Protein AF-A0A6F9ZZW7-F1 (afdb_monomer)

Sequence (109 aa):
MNMKKKSGAGALAAGVAAGAILGLASGLFLQSRKGKELTKDARKKALALQKQVMKRIDKAGEMSKEVYEDIVDDVMKYYTKSKDLAAKEVPEVRAFLMSKWKEIEKAMK

Mean predicted aligned error: 8.72 Å

Secondary structure (DSSP, 8-state):
-------SHHHHHHHHHHHHHHHHHHHHHHHSHHHHHS-HHHHHHHHHHHHHHHHHHHHHSS--HHHHHHHHHHHHHHHHHTTSS-TTTHHHHHHHHHHHHHHHHHHT-

Radius of gyration: 14.67 Å; Cα contacts (8 Å, |Δi|>4): 74; chains: 1; bounding box: 39×27×36 Å

pLDDT: mean 72.35, std 11.61, range [33.62, 87.75]

Solvent-accessible surface area (backbone atoms only — not comparable to full-atom values): 6162 Å² total; per-residue (Å²): 136,86,83,75,85,79,72,69,60,66,17,52,50,39,27,50,36,41,41,51,53,52,49,51,52,49,52,52,44,46,71,31,74,72,32,60,71,44,50,75,64,56,51,52,49,50,53,50,50,52,52,52,46,43,56,49,47,52,69,54,42,64,87,44,74,65,55,51,50,51,46,49,51,52,52,52,51,52,33,44,74,68,65,73,37,60,76,86,51,49,64,59,53,50,52,54,58,58,63,46,47,64,59,34,57,58,65,66,106

Structure (mmCIF, N/CA/C/O backbone):
data_AF-A0A6F9ZZW7-F1
#
_entry.id   AF-A0A6F9ZZW7-F1
#
loop_
_atom_site.group_PDB
_atom_site.id
_atom_site.type_symbol
_atom_site.label_atom_id
_atom_site.label_alt_id
_atom_site.label_comp_id
_atom_site.label_asym_id
_atom_site.label_entity_id
_atom_site.label_seq_id
_atom_site.pdbx_PDB_ins_code
_atom_site.Cartn_x
_atom_site.Cartn_y
_atom_site.Cartn_z
_atom_site.occupancy
_atom_site.B_iso_or_equiv
_atom_site.auth_seq_id
_atom_site.auth_comp_id
_atom_site.auth_asym_id
_atom_site.auth_atom_id
_atom_site.pdbx_PDB_model_num
ATOM 1 N N . MET A 1 1 ? -22.323 -16.108 18.729 1.00 33.62 1 MET A N 1
ATOM 2 C CA . MET A 1 1 ? -21.349 -15.319 17.938 1.00 33.62 1 MET A CA 1
ATOM 3 C C . MET A 1 1 ? -22.118 -14.305 17.104 1.00 33.62 1 MET A C 1
ATOM 5 O O . MET A 1 1 ? -22.723 -14.678 16.109 1.00 33.62 1 MET A O 1
ATOM 9 N N . ASN A 1 2 ? -22.171 -13.044 17.539 1.00 34.56 2 ASN A N 1
ATOM 10 C CA . ASN A 1 2 ? -22.884 -11.988 16.815 1.00 34.56 2 ASN A CA 1
ATOM 11 C C . ASN A 1 2 ? -21.947 -11.323 15.802 1.00 34.56 2 ASN A C 1
ATOM 13 O O . ASN A 1 2 ? -21.317 -10.315 16.108 1.00 34.56 2 ASN A O 1
ATOM 17 N N . MET A 1 3 ? -21.892 -11.852 14.580 1.00 42.69 3 MET A N 1
ATOM 18 C CA . MET A 1 3 ? -21.404 -11.089 13.429 1.00 42.69 3 MET A CA 1
ATOM 19 C C . MET A 1 3 ? -22.470 -10.051 13.054 1.00 42.69 3 MET A C 1
ATOM 21 O O . MET A 1 3 ? -23.347 -10.294 12.224 1.00 42.69 3 MET A O 1
ATOM 25 N N . LYS A 1 4 ? -22.438 -8.885 13.711 1.00 40.56 4 LYS A N 1
ATOM 26 C CA . LYS A 1 4 ? -23.195 -7.711 13.265 1.00 40.56 4 LYS A CA 1
ATOM 27 C C . LYS A 1 4 ? -22.579 -7.239 11.943 1.00 40.56 4 LYS A C 1
ATOM 29 O O . LYS A 1 4 ? -21.589 -6.519 11.948 1.00 40.56 4 LYS A O 1
ATOM 34 N N . LYS A 1 5 ? -23.192 -7.624 10.819 1.00 48.59 5 LYS A N 1
ATOM 35 C CA . LYS A 1 5 ? -23.069 -6.922 9.531 1.00 48.59 5 LYS A CA 1
ATOM 36 C C . LYS A 1 5 ? -23.315 -5.427 9.776 1.00 48.59 5 LYS A C 1
ATOM 38 O O . LYS A 1 5 ? -24.459 -5.032 9.992 1.00 48.59 5 LYS A O 1
ATOM 43 N N . LYS A 1 6 ? -22.266 -4.600 9.764 1.00 39.84 6 LYS A N 1
ATOM 44 C CA . LYS A 1 6 ? -22.390 -3.150 9.568 1.00 39.84 6 LYS A CA 1
ATOM 45 C C . LYS A 1 6 ? -22.014 -2.843 8.124 1.00 39.84 6 LYS A C 1
ATOM 47 O O . LYS A 1 6 ? -20.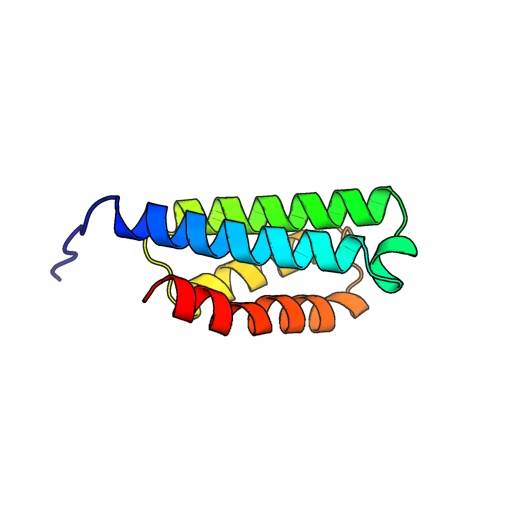876 -2.955 7.695 1.00 39.84 6 LYS A O 1
ATOM 52 N N . SER A 1 7 ? -23.064 -2.561 7.375 1.00 38.72 7 SER A N 1
ATOM 53 C CA . SER A 1 7 ? -23.158 -2.441 5.931 1.00 38.72 7 SER A CA 1
ATOM 54 C C . SER A 1 7 ? -22.302 -1.315 5.335 1.00 38.72 7 SER A C 1
ATOM 56 O O . SER A 1 7 ? -22.393 -0.177 5.784 1.00 38.72 7 SER A O 1
ATOM 58 N N . GLY A 1 8 ? -21.560 -1.627 4.265 1.00 44.34 8 GLY A N 1
ATOM 59 C CA . GLY A 1 8 ? -21.314 -0.799 3.066 1.00 44.34 8 GLY A CA 1
ATOM 60 C C . GLY A 1 8 ? -20.560 0.535 3.184 1.00 44.34 8 GLY A C 1
ATOM 61 O O . GLY A 1 8 ? -19.628 0.764 2.422 1.00 44.34 8 GLY A O 1
ATOM 62 N N . ALA A 1 9 ? -20.938 1.425 4.099 1.00 47.00 9 ALA A N 1
ATOM 63 C CA . ALA A 1 9 ? -20.444 2.804 4.131 1.00 47.00 9 ALA A CA 1
ATOM 64 C C . ALA A 1 9 ? -19.023 2.930 4.713 1.00 47.00 9 ALA A C 1
ATOM 66 O O . ALA A 1 9 ? -18.211 3.678 4.177 1.00 47.00 9 ALA A O 1
ATOM 67 N N . GLY A 1 10 ? -18.696 2.161 5.760 1.00 49.62 10 GLY A N 1
ATOM 68 C CA . GLY A 1 10 ? -17.351 2.157 6.358 1.00 49.62 10 GLY A CA 1
ATOM 69 C C . GLY A 1 10 ? -16.290 1.537 5.441 1.00 49.62 10 GLY A C 1
ATOM 70 O O . GLY A 1 10 ? -15.176 2.045 5.349 1.00 49.62 10 GLY A O 1
ATOM 71 N N . ALA A 1 11 ? -16.676 0.504 4.689 1.00 52.81 11 ALA A N 1
ATOM 72 C CA . ALA A 1 11 ? -15.840 -0.157 3.689 1.00 52.81 11 ALA A CA 1
ATOM 73 C C . ALA A 1 11 ? -15.458 0.750 2.528 1.00 52.81 11 ALA A C 1
ATOM 75 O O . ALA A 1 11 ? -14.290 0.844 2.157 1.00 52.81 11 ALA A O 1
ATOM 76 N N . LEU A 1 12 ? -16.457 1.440 1.977 1.00 55.19 12 LEU A N 1
ATOM 77 C CA . LEU A 1 12 ? -16.263 2.372 0.875 1.00 55.19 12 LEU A CA 1
ATOM 78 C C . LEU A 1 12 ? -15.446 3.591 1.320 1.00 55.19 12 LEU A C 1
ATOM 80 O O . LEU A 1 12 ? -14.565 4.023 0.584 1.00 55.19 12 LEU A O 1
ATOM 84 N N . ALA A 1 13 ? -15.668 4.108 2.533 1.00 62.66 13 ALA A N 1
ATOM 85 C CA . ALA A 1 13 ? -14.877 5.215 3.073 1.00 62.66 13 ALA A CA 1
ATOM 86 C C . ALA A 1 13 ? -13.401 4.829 3.277 1.00 62.66 13 ALA A C 1
ATOM 88 O O . ALA A 1 13 ? -12.505 5.576 2.880 1.00 62.66 13 ALA A O 1
ATOM 89 N N . ALA A 1 14 ? -13.137 3.640 3.826 1.00 64.50 14 ALA A N 1
ATOM 90 C CA . ALA A 1 14 ? -11.779 3.151 4.030 1.00 64.50 14 ALA A CA 1
ATOM 91 C C . ALA A 1 14 ? -11.054 2.819 2.712 1.00 64.50 14 ALA A C 1
ATOM 93 O O . ALA A 1 14 ? -9.875 3.142 2.564 1.00 64.50 14 ALA A O 1
ATOM 94 N N . GLY A 1 15 ? -11.759 2.235 1.736 1.00 67.81 15 GLY A N 1
ATOM 95 C CA . GLY A 1 15 ? -11.239 1.988 0.388 1.00 67.81 15 GLY A CA 1
ATOM 96 C C . GLY A 1 15 ? -10.860 3.271 -0.349 1.00 67.81 15 GLY A C 1
ATOM 97 O O . GLY A 1 15 ? -9.756 3.380 -0.886 1.00 67.81 15 GLY A O 1
ATOM 98 N N . VAL A 1 16 ? -11.721 4.291 -0.281 1.00 69.94 16 VAL A N 1
ATOM 99 C CA . VAL A 1 16 ? -11.465 5.613 -0.873 1.00 69.94 16 VAL A CA 1
ATOM 100 C C . VAL A 1 16 ? -10.295 6.322 -0.185 1.00 69.94 16 VAL A C 1
ATOM 102 O O . VAL A 1 1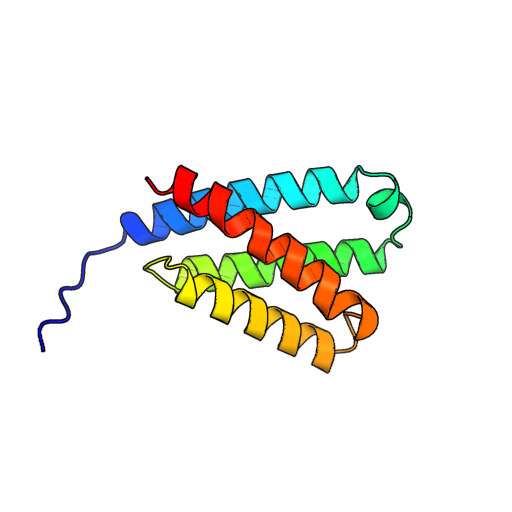6 ? -9.411 6.830 -0.876 1.00 69.94 16 VAL A O 1
ATOM 105 N N . ALA A 1 17 ? -10.234 6.324 1.151 1.00 70.81 17 ALA A N 1
ATOM 106 C CA . ALA A 1 17 ? -9.139 6.944 1.899 1.00 70.81 17 ALA A CA 1
ATOM 107 C C . ALA A 1 17 ? -7.792 6.267 1.599 1.00 70.81 17 ALA A C 1
ATOM 109 O O . ALA A 1 17 ? -6.821 6.933 1.229 1.00 70.81 17 ALA A O 1
ATOM 110 N N . ALA A 1 18 ? -7.738 4.93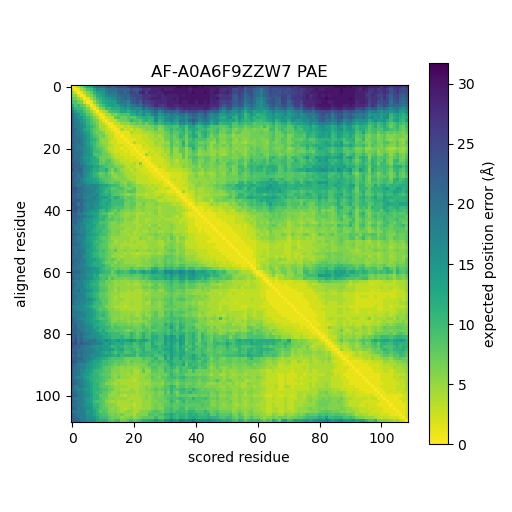5 1.674 1.00 70.19 18 ALA A N 1
ATOM 111 C CA . ALA A 1 18 ? -6.531 4.185 1.355 1.00 70.19 18 ALA A CA 1
ATOM 112 C C . ALA A 1 18 ? -6.121 4.350 -0.115 1.00 70.19 18 ALA A C 1
ATOM 114 O O . ALA A 1 18 ? -4.941 4.551 -0.408 1.00 70.19 18 ALA A O 1
ATOM 115 N N . GLY A 1 19 ? -7.084 4.335 -1.040 1.00 73.50 19 GLY A N 1
ATOM 116 C CA . GLY A 1 19 ? -6.849 4.565 -2.462 1.00 73.50 19 GLY A CA 1
ATOM 117 C C . GLY A 1 19 ? -6.28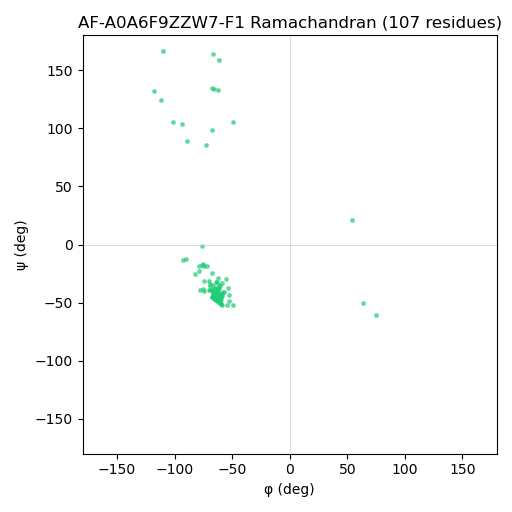3 5.955 -2.755 1.00 73.50 19 GLY A C 1
ATOM 118 O O . GLY A 1 19 ? -5.323 6.073 -3.519 1.00 73.50 19 GLY A O 1
ATOM 119 N N . ALA A 1 20 ? -6.806 6.998 -2.105 1.00 75.06 20 ALA A N 1
ATOM 120 C CA . ALA A 1 20 ? -6.316 8.367 -2.248 1.00 75.06 20 ALA A CA 1
ATOM 121 C C . ALA A 1 20 ? -4.881 8.520 -1.723 1.00 75.06 20 ALA A C 1
ATOM 123 O O . ALA A 1 20 ? -4.022 9.057 -2.424 1.00 75.06 20 ALA A O 1
ATOM 124 N N . ILE A 1 21 ? -4.584 7.994 -0.531 1.00 78.69 21 ILE A N 1
ATOM 125 C CA . ILE A 1 21 ? -3.245 8.099 0.067 1.00 78.69 21 ILE A CA 1
ATOM 126 C C . ILE A 1 21 ? -2.217 7.286 -0.718 1.00 78.69 21 ILE A C 1
ATOM 128 O O . ILE A 1 21 ? -1.142 7.797 -1.042 1.00 78.69 21 ILE A O 1
ATOM 132 N N . LEU A 1 22 ? -2.546 6.048 -1.093 1.00 74.19 22 LEU A N 1
ATOM 133 C CA . LEU A 1 22 ? -1.661 5.219 -1.912 1.00 74.19 22 LEU A CA 1
ATOM 134 C C . LEU A 1 22 ? -1.491 5.795 -3.326 1.00 74.19 22 LEU A C 1
ATOM 136 O O . LEU A 1 22 ? -0.395 5.725 -3.885 1.00 74.19 22 LEU A O 1
ATOM 140 N N . GLY A 1 23 ? -2.532 6.407 -3.896 1.00 75.81 23 GLY A N 1
ATOM 141 C CA . GLY A 1 23 ? -2.485 7.123 -5.175 1.00 75.81 23 GLY A CA 1
ATOM 142 C C . GLY A 1 23 ? -1.577 8.346 -5.156 1.00 75.81 23 GLY A C 1
ATOM 143 O O . GLY A 1 23 ? -0.731 8.502 -6.035 1.00 75.81 23 GLY A O 1
ATOM 144 N N . LEU A 1 24 ? -1.682 9.176 -4.120 1.00 72.75 24 LEU A N 1
ATOM 145 C CA . LEU A 1 24 ? -0.805 10.333 -3.942 1.00 72.75 24 LEU A CA 1
ATOM 146 C C . LEU A 1 24 ? 0.644 9.897 -3.701 1.00 72.75 24 LEU A C 1
ATOM 148 O O . LEU A 1 24 ? 1.559 10.397 -4.353 1.00 72.75 24 LEU A O 1
ATOM 152 N N . ALA A 1 25 ? 0.865 8.922 -2.818 1.00 73.31 25 ALA A N 1
ATOM 153 C CA . ALA A 1 25 ? 2.198 8.426 -2.491 1.00 73.31 25 ALA A CA 1
ATOM 154 C C . ALA A 1 25 ? 2.914 7.808 -3.704 1.00 73.31 25 ALA A C 1
ATOM 156 O O . ALA A 1 25 ? 4.101 8.058 -3.914 1.00 73.31 25 ALA A O 1
ATOM 157 N N . SER A 1 26 ? 2.196 7.036 -4.523 1.00 69.44 26 SER A N 1
ATOM 158 C CA . SER A 1 26 ? 2.733 6.444 -5.754 1.00 69.44 26 SER A CA 1
ATOM 159 C C . SER A 1 26 ? 2.992 7.489 -6.841 1.00 69.44 26 SER A C 1
ATOM 161 O O . SER A 1 26 ? 4.039 7.433 -7.484 1.00 69.44 26 SER A O 1
ATOM 163 N N . GLY A 1 27 ? 2.116 8.487 -7.006 1.00 69.50 27 GLY A N 1
ATOM 164 C CA . GLY A 1 27 ? 2.348 9.618 -7.910 1.00 69.50 27 GLY A CA 1
ATOM 165 C C . GLY A 1 27 ? 3.603 10.416 -7.539 1.00 69.50 27 GLY A C 1
ATOM 166 O O . GLY A 1 27 ? 4.473 10.644 -8.382 1.00 69.50 27 GLY A O 1
ATOM 167 N N . LEU A 1 28 ? 3.751 10.752 -6.253 1.00 68.56 28 LEU A N 1
ATOM 168 C CA . LEU A 1 28 ? 4.932 11.440 -5.724 1.00 68.56 28 LEU A CA 1
ATOM 169 C C . LEU A 1 28 ? 6.204 10.597 -5.876 1.00 68.56 28 LEU A C 1
ATOM 171 O O . LEU A 1 28 ? 7.247 11.117 -6.278 1.00 68.56 28 LEU A O 1
ATOM 175 N N . PHE A 1 29 ? 6.125 9.289 -5.616 1.00 72.50 29 PHE A N 1
ATOM 176 C CA . PHE A 1 29 ? 7.247 8.376 -5.819 1.00 72.50 29 PHE A CA 1
ATOM 177 C C . PHE A 1 29 ? 7.660 8.305 -7.292 1.00 72.50 29 PHE A C 1
ATOM 179 O O . PHE A 1 29 ? 8.844 8.453 -7.586 1.00 72.50 29 PHE A O 1
ATOM 186 N N . LEU A 1 30 ? 6.712 8.167 -8.225 1.00 72.38 30 LEU A N 1
ATOM 187 C CA . LEU A 1 30 ? 6.988 8.151 -9.666 1.00 72.38 30 LEU A CA 1
ATOM 188 C C . LEU A 1 30 ? 7.588 9.476 -10.171 1.00 72.38 30 LEU A C 1
ATOM 190 O O . LEU A 1 30 ? 8.410 9.458 -11.088 1.00 72.38 30 LEU A O 1
ATOM 194 N N . GLN A 1 31 ? 7.223 10.615 -9.572 1.00 75.25 31 GLN A N 1
ATOM 195 C CA . GLN A 1 31 ? 7.827 11.920 -9.879 1.00 75.25 31 GLN A CA 1
ATOM 196 C C . GLN A 1 31 ? 9.198 12.153 -9.226 1.00 75.25 31 GLN A C 1
ATOM 198 O O . GLN A 1 31 ? 9.941 13.029 -9.685 1.00 75.25 31 GLN A O 1
ATOM 203 N N . SER A 1 32 ? 9.550 11.396 -8.185 1.00 73.06 32 SER A N 1
ATOM 204 C CA . SER A 1 32 ? 10.843 11.501 -7.499 1.00 73.06 32 SER A CA 1
ATOM 205 C C . SER A 1 32 ? 12.014 11.069 -8.396 1.00 73.06 32 SER A C 1
ATOM 207 O O . SER A 1 32 ? 11.822 10.403 -9.413 1.00 73.06 32 SER A O 1
ATOM 209 N N . ARG A 1 33 ? 13.254 11.416 -8.013 1.00 72.69 33 ARG A N 1
ATOM 210 C CA . ARG A 1 33 ? 14.485 10.964 -8.701 1.00 72.69 33 ARG A CA 1
ATOM 211 C C . ARG A 1 33 ? 14.482 9.444 -8.918 1.00 72.69 33 ARG A C 1
ATOM 213 O O . ARG A 1 33 ? 14.562 9.014 -10.063 1.00 72.69 33 ARG A O 1
ATOM 220 N N . LYS A 1 34 ? 14.240 8.674 -7.848 1.00 69.06 34 LYS A N 1
ATOM 221 C CA . LYS A 1 34 ? 14.155 7.204 -7.890 1.00 69.06 34 LYS A CA 1
ATOM 222 C C . LYS A 1 34 ? 13.060 6.710 -8.844 1.00 69.06 34 LYS A C 1
ATOM 224 O O . LYS A 1 34 ? 13.286 5.790 -9.618 1.00 69.06 34 LYS A O 1
ATOM 229 N N . GLY A 1 35 ? 11.882 7.337 -8.840 1.00 66.00 35 GLY A N 1
ATOM 230 C CA . GLY A 1 35 ? 10.786 6.966 -9.745 1.00 66.00 35 GLY A CA 1
ATOM 231 C C . GLY A 1 35 ? 11.045 7.310 -11.213 1.00 66.00 35 GLY A C 1
ATOM 232 O O . GLY A 1 35 ? 10.614 6.587 -12.116 1.00 66.00 35 GLY A O 1
ATOM 233 N N . LYS A 1 36 ? 11.796 8.386 -11.471 1.00 74.88 36 LYS A N 1
ATOM 234 C CA . LYS A 1 36 ? 12.227 8.760 -12.822 1.00 74.88 36 LYS A CA 1
ATOM 235 C C . LYS A 1 36 ? 13.257 7.784 -13.388 1.00 74.88 36 LYS A C 1
ATOM 237 O O . LYS A 1 36 ? 13.200 7.515 -14.585 1.00 74.88 36 LYS A O 1
ATOM 242 N N . GLU A 1 37 ? 14.112 7.223 -12.536 1.00 76.06 37 GLU A N 1
ATOM 243 C CA . GLU A 1 37 ? 15.091 6.184 -12.884 1.00 76.06 37 GLU A CA 1
ATOM 244 C C . GLU A 1 37 ? 14.449 4.816 -13.169 1.00 76.06 37 GLU A C 1
ATOM 246 O O . GLU A 1 37 ? 15.052 3.980 -13.841 1.00 76.06 37 GLU A O 1
ATOM 251 N N . LEU A 1 38 ? 13.201 4.590 -12.736 1.00 73.12 38 LEU A N 1
ATOM 252 C CA . LEU A 1 38 ? 12.464 3.377 -13.089 1.00 73.12 38 LEU A CA 1
ATOM 253 C C . LEU A 1 38 ? 12.166 3.319 -14.589 1.00 73.12 38 LEU A C 1
ATOM 255 O O . LEU A 1 38 ? 11.627 4.260 -15.186 1.00 73.12 38 LEU A O 1
ATOM 259 N N . THR A 1 39 ? 12.425 2.149 -15.170 1.00 76.50 39 THR A N 1
ATOM 260 C CA . THR A 1 39 ? 12.043 1.818 -16.544 1.00 76.50 39 THR A CA 1
ATOM 261 C C . THR A 1 39 ? 10.522 1.867 -16.719 1.00 76.50 39 THR A C 1
ATOM 263 O O . THR A 1 39 ? 9.755 1.737 -15.759 1.00 76.50 39 THR A O 1
ATOM 266 N N . LYS A 1 40 ? 10.052 2.026 -17.965 1.00 75.06 40 LYS A N 1
ATOM 267 C CA . LYS A 1 40 ? 8.609 2.016 -18.277 1.00 75.06 40 LYS A CA 1
ATOM 268 C C . LYS A 1 40 ? 7.912 0.759 -17.742 1.00 75.06 40 LYS A C 1
ATOM 270 O O . LYS A 1 40 ? 6.793 0.860 -17.239 1.00 75.06 40 LYS A O 1
ATOM 275 N N . ASP A 1 41 ? 8.579 -0.391 -17.803 1.00 71.12 41 ASP A N 1
ATOM 276 C CA . ASP A 1 41 ? 8.066 -1.649 -17.259 1.00 71.12 41 ASP A CA 1
ATOM 277 C C . ASP A 1 41 ? 7.967 -1.628 -15.739 1.00 71.12 41 ASP A C 1
ATOM 279 O O . ASP A 1 41 ? 6.922 -1.977 -15.195 1.00 71.12 41 ASP A O 1
ATOM 283 N N . ALA A 1 42 ? 8.993 -1.144 -15.038 1.00 69.50 42 ALA A N 1
ATOM 284 C CA . ALA A 1 42 ? 8.942 -1.040 -13.584 1.00 69.50 42 ALA A CA 1
ATOM 285 C C . ALA A 1 42 ? 7.829 -0.084 -13.114 1.00 69.50 42 ALA A C 1
ATOM 287 O O . ALA A 1 42 ? 7.097 -0.400 -12.175 1.00 69.50 42 ALA A O 1
ATOM 288 N N . ARG A 1 43 ? 7.606 1.032 -13.824 1.00 71.31 43 ARG A N 1
ATOM 289 C CA . ARG A 1 43 ? 6.469 1.933 -13.551 1.00 71.31 43 ARG A CA 1
ATOM 290 C C . ARG A 1 43 ? 5.119 1.246 -13.765 1.00 71.31 43 ARG A C 1
ATOM 292 O O . ARG A 1 43 ? 4.224 1.390 -12.934 1.00 71.31 43 ARG A O 1
ATOM 299 N N . LYS A 1 44 ? 4.964 0.468 -14.844 1.00 77.94 44 LYS A N 1
ATOM 300 C CA . LYS A 1 44 ? 3.751 -0.339 -15.078 1.00 77.94 44 LYS A CA 1
ATOM 301 C C . LYS A 1 44 ? 3.524 -1.356 -13.959 1.00 77.94 44 LYS A C 1
ATOM 303 O O . LYS A 1 44 ? 2.397 -1.479 -13.482 1.00 77.94 44 LYS A O 1
ATOM 308 N N . LYS A 1 45 ? 4.576 -2.051 -13.521 1.00 73.50 45 LYS A N 1
ATOM 309 C CA . LYS A 1 45 ? 4.504 -3.028 -12.425 1.00 73.50 45 LYS A CA 1
ATOM 310 C C . LYS A 1 45 ? 4.117 -2.368 -11.102 1.00 73.50 45 LYS A C 1
ATOM 312 O O . LYS A 1 45 ? 3.246 -2.889 -10.413 1.00 73.50 45 LYS A O 1
ATOM 317 N N . ALA A 1 46 ? 4.664 -1.190 -10.798 1.00 71.75 46 ALA A N 1
ATOM 318 C CA . ALA A 1 46 ? 4.295 -0.408 -9.617 1.00 71.75 46 ALA A CA 1
ATOM 319 C C . ALA A 1 46 ? 2.813 0.021 -9.629 1.00 71.75 46 ALA A C 1
ATOM 321 O O . ALA A 1 46 ? 2.111 -0.129 -8.631 1.00 71.75 46 ALA A O 1
ATOM 322 N N . LEU A 1 47 ? 2.300 0.483 -10.775 1.00 76.50 47 LEU A N 1
ATOM 323 C CA . LEU A 1 47 ? 0.876 0.813 -10.927 1.00 76.50 47 LEU A CA 1
ATOM 324 C C . LEU A 1 47 ? -0.027 -0.424 -10.798 1.00 76.50 47 LEU A C 1
ATOM 326 O O . LEU A 1 47 ? -1.121 -0.349 -10.236 1.00 76.50 47 LEU A O 1
ATOM 330 N N . ALA A 1 48 ? 0.417 -1.573 -11.312 1.00 78.50 48 ALA A N 1
ATOM 331 C CA . ALA A 1 48 ? -0.307 -2.833 -11.174 1.00 78.50 48 ALA A CA 1
ATOM 332 C C . ALA A 1 48 ? -0.351 -3.305 -9.708 1.00 78.50 48 ALA A C 1
ATOM 334 O O . ALA A 1 48 ? -1.421 -3.694 -9.234 1.00 78.50 48 ALA A O 1
ATOM 335 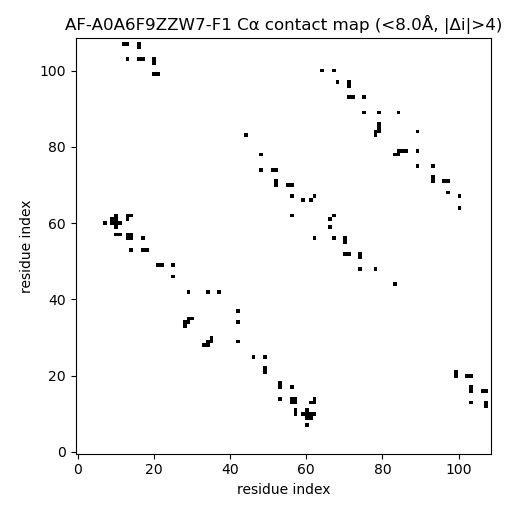N N . LEU A 1 49 ? 0.771 -3.186 -8.986 1.00 76.38 49 LEU A N 1
ATOM 336 C CA . LEU A 1 49 ? 0.887 -3.439 -7.544 1.00 76.38 49 LEU A CA 1
ATOM 337 C C . LEU A 1 49 ? -0.140 -2.618 -6.768 1.00 76.38 49 LEU A C 1
ATOM 339 O O . LEU A 1 49 ? -0.945 -3.156 -6.011 1.00 76.38 49 LEU A O 1
ATOM 343 N N . GLN A 1 50 ? -0.167 -1.313 -7.020 1.00 76.06 50 GLN A N 1
ATOM 344 C CA . GLN A 1 50 ? -1.088 -0.398 -6.359 1.00 76.06 50 GLN A CA 1
ATOM 345 C C . GLN A 1 50 ? -2.555 -0.768 -6.631 1.00 76.06 50 GLN A C 1
ATOM 347 O O . GLN A 1 50 ? -3.363 -0.812 -5.706 1.00 76.06 50 GLN A O 1
ATOM 352 N N . LYS A 1 51 ? -2.910 -1.090 -7.884 1.00 80.31 51 LYS A N 1
ATOM 353 C CA . LYS A 1 51 ? -4.269 -1.545 -8.235 1.00 80.31 51 LYS A CA 1
ATOM 354 C C . LYS A 1 51 ? -4.657 -2.843 -7.528 1.00 80.31 51 LYS A C 1
ATOM 356 O O . LYS A 1 51 ? -5.817 -2.994 -7.152 1.00 80.31 51 LYS A O 1
ATOM 361 N N . GLN A 1 52 ? -3.721 -3.777 -7.370 1.00 81.56 52 GLN A N 1
ATOM 362 C CA . GLN A 1 52 ? -3.940 -5.029 -6.640 1.00 81.56 52 GLN A CA 1
ATOM 363 C C . GLN A 1 52 ? -4.216 -4.769 -5.155 1.00 81.56 52 GLN A C 1
ATOM 365 O O . GLN A 1 52 ? -5.192 -5.301 -4.629 1.00 81.56 52 GLN A O 1
ATOM 370 N N . VAL A 1 53 ? -3.418 -3.908 -4.513 1.00 79.56 53 VAL A N 1
ATOM 371 C CA . VAL A 1 53 ? -3.635 -3.488 -3.118 1.00 79.56 53 VAL A CA 1
ATOM 372 C C . VAL A 1 53 ? -5.010 -2.834 -2.970 1.00 79.56 53 VAL A C 1
ATOM 374 O O . VAL A 1 53 ? -5.811 -3.298 -2.166 1.00 79.56 53 VAL A O 1
ATOM 377 N N . MET A 1 54 ? -5.338 -1.842 -3.806 1.00 76.50 54 MET A N 1
ATOM 378 C CA . MET A 1 54 ? -6.632 -1.144 -3.749 1.00 76.50 54 MET A CA 1
ATOM 379 C C . MET A 1 54 ? -7.821 -2.093 -3.945 1.00 76.50 54 MET A C 1
ATOM 381 O O . MET A 1 54 ? -8.765 -2.059 -3.166 1.00 76.50 54 MET A O 1
ATOM 385 N N . LYS A 1 55 ? -7.754 -3.018 -4.913 1.00 79.69 55 LYS A N 1
ATOM 386 C CA . LYS A 1 55 ? -8.820 -4.016 -5.115 1.00 79.69 55 LYS A CA 1
ATOM 387 C C . LYS A 1 55 ? -9.036 -4.923 -3.908 1.00 79.69 55 LYS A C 1
ATOM 389 O O . LYS A 1 55 ? -10.155 -5.378 -3.691 1.00 79.69 55 LYS A O 1
ATOM 394 N N . ARG A 1 56 ? -7.971 -5.275 -3.186 1.00 80.75 56 ARG A N 1
ATOM 395 C CA . ARG A 1 56 ? -8.078 -6.110 -1.984 1.00 80.75 56 ARG A CA 1
ATOM 396 C C . ARG A 1 56 ? -8.625 -5.305 -0.810 1.00 80.75 56 ARG A C 1
ATOM 398 O O . ARG A 1 56 ? -9.472 -5.822 -0.095 1.00 80.75 56 ARG A O 1
ATOM 405 N N . ILE A 1 57 ? -8.217 -4.044 -0.692 1.00 75.81 57 ILE A N 1
ATOM 406 C CA . ILE A 1 57 ? -8.736 -3.086 0.288 1.00 75.81 57 ILE A CA 1
ATOM 407 C C . ILE A 1 57 ? -10.250 -2.888 0.092 1.00 75.81 57 ILE A C 1
ATOM 409 O O . ILE A 1 57 ? -11.012 -3.110 1.028 1.00 75.81 57 ILE A O 1
ATOM 413 N N . ASP A 1 58 ? -10.711 -2.594 -1.126 1.00 72.38 58 ASP A N 1
ATOM 414 C CA . ASP A 1 58 ? -12.146 -2.432 -1.421 1.00 72.38 58 ASP A CA 1
ATOM 415 C C . ASP A 1 58 ? -12.967 -3.688 -1.084 1.00 72.38 58 ASP A C 1
ATOM 417 O O . ASP A 1 58 ? -14.127 -3.602 -0.683 1.00 72.38 58 ASP A O 1
ATOM 421 N N . LYS A 1 59 ? -12.368 -4.876 -1.235 1.00 74.88 59 LYS A N 1
ATOM 422 C CA . LYS A 1 59 ? -13.008 -6.154 -0.897 1.00 74.88 59 LYS A CA 1
ATOM 423 C C . LYS A 1 59 ? -13.003 -6.469 0.596 1.00 74.88 59 LYS A C 1
ATOM 425 O O . LYS A 1 59 ? -13.821 -7.280 1.022 1.00 74.88 59 LYS A O 1
ATOM 430 N N . ALA A 1 60 ? -12.085 -5.892 1.366 1.00 70.06 60 ALA A N 1
ATOM 431 C CA . ALA A 1 60 ? -11.869 -6.272 2.756 1.00 70.06 60 ALA A CA 1
ATOM 432 C C . ALA A 1 60 ? -12.970 -5.770 3.701 1.00 70.06 60 ALA A C 1
ATOM 434 O O . ALA A 1 60 ? -13.149 -6.336 4.775 1.00 70.06 60 ALA A O 1
ATOM 435 N N . GLY A 1 61 ? -13.763 -4.775 3.290 1.00 65.88 61 GLY A N 1
ATOM 436 C CA . GLY A 1 61 ? -14.939 -4.330 4.037 1.00 65.88 61 GLY A CA 1
ATOM 437 C C . GLY A 1 61 ? -14.600 -3.507 5.284 1.00 65.88 61 GLY A C 1
ATOM 438 O O . GLY A 1 61 ? -14.976 -2.351 5.387 1.00 65.88 61 GLY A O 1
ATOM 439 N N . GLU A 1 62 ? -13.869 -4.067 6.238 1.00 70.12 62 GLU A N 1
ATOM 440 C CA . GLU A 1 62 ? -13.341 -3.328 7.384 1.00 70.12 62 GLU A CA 1
ATOM 441 C C . GLU A 1 62 ? -11.825 -3.247 7.278 1.00 70.12 62 GLU A C 1
ATOM 443 O O . GLU A 1 62 ? -11.128 -4.252 7.151 1.00 70.12 62 GLU A O 1
ATOM 448 N N . MET A 1 63 ? -11.314 -2.020 7.309 1.00 75.31 63 MET A N 1
ATOM 449 C CA . MET A 1 63 ? -9.889 -1.765 7.204 1.00 75.31 63 MET A CA 1
ATOM 450 C C . MET A 1 63 ? -9.293 -1.664 8.603 1.00 75.31 63 MET A C 1
ATOM 452 O O . MET A 1 63 ? -9.444 -0.655 9.289 1.00 75.31 63 MET A O 1
ATOM 456 N N . SER A 1 64 ? -8.613 -2.723 9.026 1.00 79.75 64 SER A N 1
ATOM 457 C CA . SER A 1 64 ? -7.788 -2.734 10.231 1.00 79.75 64 SER A CA 1
ATOM 458 C C . SER A 1 64 ? -6.311 -2.815 9.853 1.00 7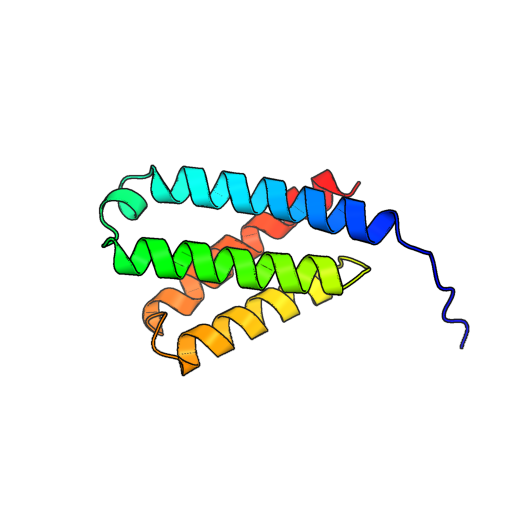9.75 64 SER A C 1
ATOM 460 O O . SER A 1 64 ? -5.958 -3.125 8.713 1.00 79.75 64 SER A O 1
ATOM 462 N N . LYS A 1 65 ? -5.432 -2.551 10.822 1.00 83.19 65 LYS A N 1
ATOM 463 C CA . LYS A 1 65 ? -3.984 -2.660 10.615 1.00 83.19 65 LYS A CA 1
ATOM 464 C C . LYS A 1 65 ? -3.589 -4.069 10.171 1.00 83.19 65 LYS A C 1
ATOM 466 O O . LYS A 1 65 ? -2.756 -4.212 9.287 1.00 83.19 65 LYS A O 1
ATOM 471 N N . GLU A 1 66 ? -4.213 -5.077 10.771 1.00 84.06 66 GLU A N 1
ATOM 472 C CA . GLU A 1 66 ? -3.997 -6.495 10.472 1.00 84.06 66 GLU A CA 1
ATOM 473 C C . GLU A 1 66 ? -4.428 -6.818 9.039 1.00 84.06 66 GLU A C 1
ATOM 475 O O . GLU A 1 66 ? -3.650 -7.373 8.274 1.00 84.06 66 GLU A O 1
ATOM 480 N N . VAL A 1 67 ? -5.625 -6.375 8.640 1.00 83.75 67 VAL A N 1
ATOM 481 C CA . VAL A 1 67 ? -6.137 -6.548 7.272 1.00 83.75 67 VAL A CA 1
ATOM 482 C C . VAL A 1 67 ? -5.225 -5.864 6.253 1.00 83.75 67 VAL A C 1
ATOM 484 O O . VAL A 1 67 ? -4.932 -6.427 5.201 1.00 83.75 67 VAL A O 1
ATOM 487 N N . TYR A 1 68 ? -4.755 -4.653 6.550 1.00 83.69 68 TYR A N 1
ATOM 488 C CA . TYR A 1 68 ? -3.834 -3.937 5.673 1.00 83.69 68 TYR A CA 1
ATOM 489 C C . TYR A 1 68 ? -2.483 -4.648 5.550 1.00 83.69 68 TYR A C 1
ATOM 491 O O . TYR A 1 68 ? -1.967 -4.783 4.441 1.00 83.69 68 TYR A O 1
ATOM 499 N N . GLU A 1 69 ? -1.927 -5.124 6.665 1.00 87.75 69 GLU A N 1
ATOM 500 C CA . GLU A 1 69 ? -0.679 -5.886 6.683 1.00 87.75 69 GLU A CA 1
ATOM 501 C C . GLU A 1 69 ? -0.801 -7.180 5.869 1.00 87.75 69 GLU A C 1
ATOM 503 O O . GLU A 1 69 ? 0.042 -7.425 5.004 1.00 87.75 69 GLU A O 1
ATOM 508 N N . ASP A 1 70 ? -1.894 -7.928 6.037 1.00 87.12 70 ASP A N 1
ATOM 509 C CA . ASP A 1 70 ? -2.185 -9.129 5.250 1.00 87.12 70 ASP A CA 1
ATOM 510 C C . ASP A 1 70 ? -2.289 -8.820 3.753 1.00 87.12 70 ASP A C 1
ATOM 512 O O . ASP A 1 70 ? -1.717 -9.532 2.926 1.00 87.12 70 ASP A O 1
ATOM 516 N N . ILE A 1 71 ? -2.974 -7.734 3.375 1.00 85.75 71 ILE A N 1
ATOM 517 C CA . ILE A 1 71 ? -3.086 -7.313 1.972 1.00 85.75 71 ILE A CA 1
ATOM 518 C C . ILE A 1 71 ? -1.713 -6.977 1.393 1.00 85.75 71 ILE A C 1
ATOM 520 O O . ILE A 1 71 ? -1.410 -7.389 0.267 1.00 85.75 71 ILE A O 1
ATOM 524 N N . VAL A 1 72 ? -0.895 -6.224 2.134 1.00 84.75 72 VAL A N 1
ATOM 525 C CA . VAL A 1 72 ? 0.468 -5.886 1.719 1.00 84.75 72 VAL A CA 1
ATOM 526 C C . VAL A 1 72 ? 1.269 -7.171 1.536 1.00 84.75 72 VAL A C 1
ATOM 528 O O . VAL A 1 72 ? 1.817 -7.380 0.456 1.00 84.75 72 VAL A O 1
ATOM 531 N N . ASP A 1 73 ? 1.277 -8.070 2.516 1.00 86.62 73 ASP A N 1
ATOM 532 C CA . ASP A 1 73 ? 2.056 -9.307 2.455 1.00 86.62 73 ASP A CA 1
ATOM 533 C C . ASP A 1 73 ? 1.614 -10.238 1.320 1.00 86.62 73 ASP A C 1
ATOM 535 O O . ASP A 1 73 ? 2.461 -10.805 0.622 1.00 86.62 73 ASP A O 1
ATOM 539 N N . ASP A 1 74 ? 0.314 -10.353 1.058 1.00 85.69 74 ASP A N 1
ATOM 540 C CA . ASP A 1 74 ? -0.209 -11.144 -0.057 1.00 85.69 74 ASP A CA 1
ATOM 541 C C . ASP A 1 74 ? 0.202 -10.581 -1.417 1.00 85.69 74 ASP A C 1
ATOM 543 O O . ASP A 1 74 ? 0.588 -11.322 -2.330 1.00 85.69 74 ASP A O 1
ATOM 547 N N . VAL A 1 75 ? 0.140 -9.259 -1.561 1.00 82.75 75 VAL A N 1
ATOM 548 C CA . VAL A 1 75 ? 0.570 -8.585 -2.782 1.00 82.75 75 VAL A CA 1
ATOM 549 C C . VAL A 1 75 ? 2.083 -8.741 -2.968 1.00 82.75 75 VAL A C 1
ATOM 551 O O . VAL A 1 75 ? 2.532 -9.115 -4.054 1.00 82.75 75 VAL A O 1
ATOM 554 N N . MET A 1 76 ? 2.877 -8.564 -1.911 1.00 80.75 76 MET A N 1
ATOM 555 C CA . MET A 1 76 ? 4.327 -8.763 -1.956 1.00 80.75 76 MET A CA 1
ATOM 556 C C . MET A 1 76 ? 4.691 -10.206 -2.328 1.00 80.75 76 MET A C 1
ATOM 558 O O . MET A 1 76 ? 5.543 -10.422 -3.197 1.00 80.75 76 MET A O 1
ATOM 562 N N . LYS A 1 77 ? 4.008 -11.206 -1.753 1.00 83.69 77 LYS A N 1
ATOM 563 C CA . LYS A 1 77 ? 4.178 -12.624 -2.113 1.00 83.69 77 LYS A CA 1
ATOM 564 C C . LYS A 1 77 ? 3.853 -12.880 -3.582 1.00 83.69 77 LYS A C 1
ATOM 566 O O . LYS A 1 77 ? 4.625 -13.562 -4.256 1.00 83.69 77 LYS A O 1
ATOM 571 N N . TYR A 1 78 ? 2.748 -12.333 -4.092 1.00 79.88 78 TYR A N 1
ATOM 572 C CA . TYR A 1 78 ? 2.345 -12.504 -5.492 1.00 79.88 78 TYR A CA 1
ATOM 573 C C . TYR A 1 78 ? 3.400 -11.951 -6.461 1.00 79.88 78 TYR A C 1
ATOM 575 O O . TYR A 1 78 ? 3.798 -12.636 -7.406 1.00 79.88 78 TYR A O 1
ATOM 583 N N . TYR A 1 79 ? 3.909 -10.745 -6.204 1.00 72.06 79 TYR A N 1
ATOM 584 C CA . TYR A 1 79 ? 4.889 -10.093 -7.079 1.00 72.06 79 TYR A CA 1
ATOM 585 C C . TYR A 1 79 ? 6.294 -10.691 -6.975 1.00 72.06 79 TYR A C 1
ATOM 587 O O . TYR A 1 79 ? 7.005 -10.758 -7.979 1.00 72.06 79 TYR A O 1
ATOM 595 N N . THR A 1 80 ? 6.666 -11.199 -5.798 1.00 76.50 80 THR A N 1
ATOM 596 C CA . THR A 1 80 ? 7.911 -11.960 -5.617 1.00 76.50 80 THR A CA 1
ATOM 597 C C . THR A 1 80 ? 7.846 -13.289 -6.376 1.00 76.50 80 THR A C 1
ATOM 599 O O . THR A 1 80 ? 8.772 -13.626 -7.111 1.00 76.50 80 THR A O 1
ATOM 602 N N . LYS A 1 81 ? 6.725 -14.026 -6.275 1.00 80.88 81 LYS A N 1
ATOM 603 C CA . LYS A 1 81 ? 6.507 -15.282 -7.021 1.00 80.88 81 LYS A CA 1
ATOM 604 C C . LYS A 1 81 ? 6.474 -15.073 -8.535 1.00 80.88 81 LYS A C 1
ATOM 606 O O . LYS A 1 81 ? 7.012 -15.893 -9.271 1.00 80.88 81 LYS A O 1
ATOM 611 N N . SER A 1 82 ? 5.892 -13.965 -8.987 1.00 73.31 82 SER A N 1
ATOM 612 C CA . SER A 1 82 ? 5.805 -13.616 -10.412 1.00 73.31 82 SER A CA 1
ATOM 613 C C . SER A 1 82 ? 7.129 -13.088 -10.986 1.00 73.31 82 SER A C 1
ATOM 615 O O . SER A 1 82 ? 7.194 -12.778 -12.171 1.00 73.31 82 SER A O 1
ATOM 617 N N . LYS A 1 83 ? 8.192 -12.974 -10.165 1.00 71.12 83 LYS A N 1
ATOM 618 C CA . LYS A 1 83 ? 9.475 -12.321 -10.506 1.00 71.12 83 LYS A CA 1
ATOM 619 C C . LYS A 1 83 ? 9.306 -10.881 -11.012 1.00 71.12 83 LYS A C 1
ATOM 621 O O . LYS A 1 83 ? 10.185 -10.333 -11.676 1.00 71.12 83 LYS A O 1
ATOM 626 N N . ASP A 1 84 ? 8.172 -10.262 -10.695 1.00 67.81 84 ASP A N 1
ATOM 627 C CA . ASP A 1 84 ? 7.858 -8.897 -11.093 1.00 67.81 84 ASP A CA 1
ATOM 628 C C . ASP A 1 84 ? 8.499 -7.870 -10.165 1.00 67.81 84 ASP A C 1
ATOM 630 O O . ASP A 1 84 ? 8.781 -6.754 -10.598 1.00 67.81 84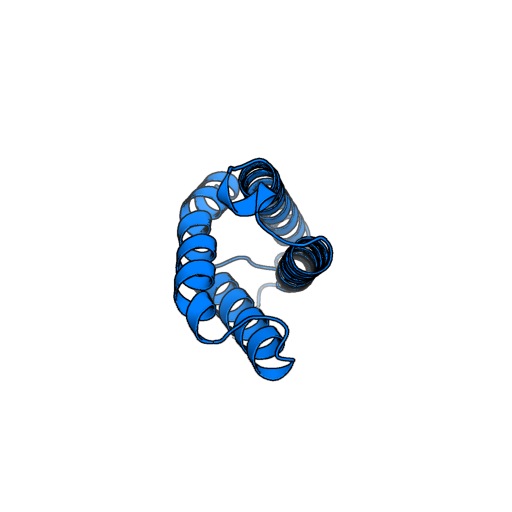 ASP A O 1
ATOM 634 N N . LEU A 1 85 ? 8.772 -8.272 -8.924 1.00 69.12 85 LEU A N 1
ATOM 635 C CA . LEU A 1 85 ? 9.545 -7.512 -7.958 1.00 69.12 85 LEU A CA 1
ATOM 636 C C . LEU A 1 85 ? 10.798 -8.304 -7.577 1.00 69.12 85 LEU A C 1
ATOM 638 O O . LEU A 1 85 ? 10.721 -9.497 -7.270 1.00 69.12 85 LEU A O 1
ATOM 642 N N . ALA A 1 86 ? 11.958 -7.648 -7.592 1.00 73.38 86 ALA A N 1
ATOM 643 C CA . ALA A 1 86 ? 13.185 -8.284 -7.141 1.00 73.38 86 ALA A CA 1
ATOM 644 C C . ALA A 1 86 ? 13.102 -8.543 -5.630 1.00 73.38 86 ALA A C 1
ATOM 646 O O . ALA A 1 86 ? 12.745 -7.649 -4.864 1.00 73.38 86 ALA A O 1
ATOM 647 N N . ALA A 1 87 ? 13.488 -9.741 -5.181 1.00 72.12 87 ALA A N 1
ATOM 648 C CA . ALA A 1 87 ? 13.420 -10.121 -3.765 1.00 72.12 87 ALA A CA 1
ATOM 649 C C . ALA A 1 87 ? 14.164 -9.138 -2.836 1.00 72.12 87 ALA A C 1
ATOM 651 O O . ALA A 1 87 ? 13.754 -8.925 -1.701 1.00 72.12 87 ALA A O 1
ATOM 652 N N . LYS A 1 88 ? 15.217 -8.483 -3.344 1.00 72.06 88 LYS A N 1
ATOM 653 C CA . LYS A 1 88 ? 15.977 -7.447 -2.627 1.00 72.06 88 LYS A CA 1
ATOM 654 C C . LYS A 1 88 ? 15.194 -6.151 -2.371 1.00 72.06 88 LYS A C 1
ATOM 656 O O . LYS A 1 88 ? 15.519 -5.432 -1.438 1.00 72.06 88 LYS A O 1
ATOM 661 N N . GLU A 1 89 ? 14.179 -5.852 -3.181 1.00 67.69 89 GLU A N 1
ATOM 662 C CA . GLU A 1 89 ? 13.353 -4.639 -3.063 1.00 67.69 89 GLU A CA 1
ATOM 663 C C . GLU A 1 89 ? 12.105 -4.874 -2.200 1.00 67.69 89 GLU A C 1
ATOM 665 O O . GLU A 1 89 ? 11.468 -3.924 -1.748 1.00 67.69 89 GLU A O 1
ATOM 670 N N . VAL A 1 90 ? 11.779 -6.141 -1.912 1.00 74.75 90 VAL A N 1
ATOM 671 C CA . VAL A 1 90 ? 10.633 -6.538 -1.081 1.00 74.75 90 VAL A CA 1
ATOM 672 C C . VAL A 1 90 ? 10.617 -5.842 0.289 1.00 74.75 90 VAL A C 1
ATOM 674 O O . VAL A 1 90 ? 9.573 -5.293 0.646 1.00 74.75 90 VAL A O 1
ATOM 677 N N . PRO A 1 91 ? 11.724 -5.799 1.059 1.00 76.75 91 PRO A N 1
ATOM 678 C CA . PRO A 1 91 ? 11.712 -5.194 2.390 1.00 76.75 91 PRO A CA 1
ATOM 679 C C . PRO A 1 91 ? 11.467 -3.684 2.340 1.00 76.75 91 PRO A C 1
ATOM 681 O O . PRO A 1 91 ? 10.703 -3.155 3.145 1.00 76.75 91 PRO A O 1
ATOM 684 N N . GLU A 1 92 ? 12.079 -2.997 1.371 1.00 75.25 92 GLU A N 1
ATOM 685 C CA . GLU A 1 92 ? 11.970 -1.544 1.203 1.00 75.25 92 GLU A CA 1
ATOM 686 C C . GLU A 1 92 ? 10.544 -1.142 0.800 1.00 75.25 92 GLU A C 1
ATOM 688 O O . GLU A 1 92 ? 9.950 -0.240 1.395 1.00 75.25 92 GLU A O 1
ATOM 693 N N . VAL A 1 93 ? 9.953 -1.865 -0.158 1.00 75.56 93 VAL A N 1
ATOM 694 C CA . VAL A 1 93 ? 8.578 -1.625 -0.617 1.00 75.56 93 VAL A CA 1
ATOM 695 C C . VAL A 1 93 ? 7.568 -1.943 0.486 1.00 75.56 93 VAL A C 1
ATOM 697 O O . VAL A 1 93 ? 6.645 -1.157 0.710 1.00 75.56 93 VAL A O 1
ATOM 700 N N . ARG A 1 94 ? 7.758 -3.044 1.229 1.00 81.56 94 ARG A N 1
ATOM 701 C CA . ARG A 1 94 ? 6.910 -3.386 2.382 1.00 81.56 94 ARG A CA 1
ATOM 702 C C . ARG A 1 94 ? 6.972 -2.294 3.447 1.00 81.56 94 ARG A C 1
ATOM 704 O O . ARG A 1 94 ? 5.928 -1.838 3.906 1.00 81.56 94 ARG A O 1
ATOM 711 N N . ALA A 1 95 ? 8.172 -1.846 3.817 1.00 82.19 95 ALA A N 1
ATOM 712 C CA . ALA A 1 95 ? 8.354 -0.790 4.811 1.00 82.19 95 ALA A CA 1
ATOM 713 C C . ALA A 1 95 ? 7.680 0.520 4.376 1.00 82.19 95 ALA A C 1
ATOM 715 O O . ALA A 1 95 ? 6.989 1.158 5.174 1.00 82.19 95 ALA A O 1
ATOM 716 N N . PHE A 1 96 ? 7.812 0.887 3.099 1.00 80.06 96 PHE A N 1
ATOM 717 C CA . PHE A 1 96 ? 7.137 2.051 2.538 1.00 80.06 96 PHE A CA 1
ATOM 718 C C . PHE A 1 96 ? 5.611 1.928 2.626 1.00 80.06 96 PHE A C 1
ATOM 720 O O . PHE A 1 96 ? 4.966 2.831 3.159 1.00 80.06 96 PHE A O 1
ATOM 727 N N . LEU A 1 97 ? 5.027 0.811 2.183 1.00 79.88 97 LEU A N 1
ATOM 728 C CA . LEU A 1 97 ? 3.580 0.588 2.261 1.00 79.88 97 LEU A CA 1
ATOM 729 C C . LEU A 1 97 ? 3.083 0.593 3.711 1.00 79.88 97 LEU A C 1
ATOM 731 O O . LEU A 1 97 ? 2.095 1.258 4.018 1.00 79.88 97 LEU A O 1
ATOM 735 N N . MET A 1 98 ? 3.796 -0.061 4.627 1.00 84.38 98 MET A N 1
ATOM 736 C CA . MET A 1 98 ? 3.449 -0.069 6.051 1.00 84.38 98 MET A CA 1
ATOM 737 C C . MET A 1 98 ? 3.544 1.322 6.688 1.00 84.38 98 MET A C 1
ATOM 739 O O . MET A 1 98 ? 2.733 1.657 7.550 1.00 84.38 98 MET A O 1
ATOM 743 N N . SER A 1 99 ? 4.466 2.177 6.232 1.00 84.44 99 SER A N 1
ATOM 744 C CA . SER A 1 99 ? 4.557 3.565 6.712 1.00 84.44 99 SER A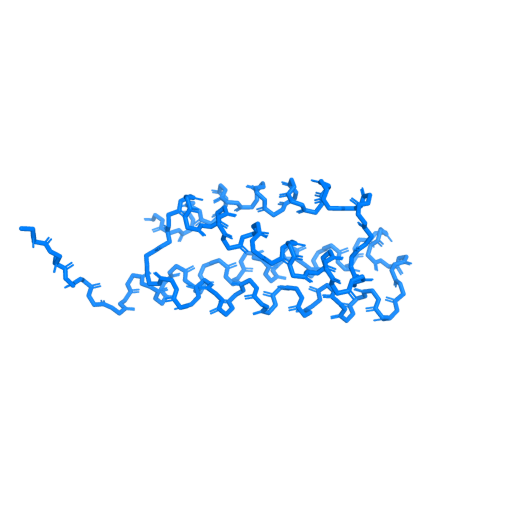 CA 1
ATOM 745 C C . SER A 1 99 ? 3.300 4.384 6.394 1.00 84.44 99 SER A C 1
ATOM 747 O O . SER A 1 99 ? 2.934 5.277 7.160 1.00 84.44 99 SER A O 1
ATOM 749 N N . LYS A 1 100 ? 2.596 4.036 5.308 1.00 82.56 100 LYS A N 1
ATOM 750 C CA . LYS A 1 100 ? 1.361 4.698 4.874 1.00 82.56 100 LYS A CA 1
ATOM 751 C C . LYS A 1 100 ? 0.140 4.321 5.696 1.00 82.56 100 LYS A C 1
ATOM 753 O O . LYS A 1 100 ? -0.798 5.112 5.738 1.00 82.56 100 LYS A O 1
ATOM 758 N N . TRP A 1 101 ? 0.185 3.216 6.445 1.00 83.94 101 TRP A N 1
ATOM 759 C CA . TRP A 1 101 ? -0.905 2.830 7.343 1.00 83.94 101 TRP A CA 1
ATOM 760 C C . TRP A 1 101 ? -1.307 3.958 8.298 1.00 83.94 101 TRP A C 1
ATOM 762 O O . TRP A 1 101 ? -2.488 4.234 8.446 1.00 83.94 101 TRP A O 1
ATOM 772 N N . LYS A 1 102 ? -0.342 4.666 8.900 1.00 82.38 102 LYS A N 1
ATOM 773 C CA . LYS A 1 102 ? -0.636 5.759 9.846 1.00 82.38 102 LYS A CA 1
ATOM 774 C C . LYS A 1 102 ? -1.423 6.904 9.211 1.00 82.38 102 LYS A C 1
ATOM 776 O O . LYS A 1 102 ? -2.219 7.550 9.885 1.00 82.38 102 LYS A O 1
ATOM 781 N N . GLU A 1 103 ? -1.164 7.195 7.939 1.00 81.56 103 GLU A N 1
ATOM 782 C CA . GLU A 1 103 ? -1.892 8.235 7.212 1.00 81.56 103 GLU A CA 1
ATOM 783 C C . GLU A 1 103 ? -3.302 7.744 6.860 1.00 81.56 103 GLU A C 1
ATOM 785 O O . GLU A 1 103 ? -4.264 8.489 7.029 1.00 81.56 103 GLU A O 1
ATOM 790 N N . ILE A 1 104 ? -3.432 6.475 6.456 1.00 77.75 104 ILE A N 1
ATOM 791 C CA . ILE A 1 104 ? -4.721 5.832 6.162 1.00 77.75 104 ILE A CA 1
ATOM 792 C C . ILE A 1 104 ? -5.588 5.784 7.425 1.00 77.75 104 ILE A C 1
ATOM 794 O O . ILE A 1 104 ? -6.722 6.240 7.405 1.00 77.75 104 ILE A O 1
ATOM 798 N N . GLU A 1 105 ? -5.038 5.327 8.549 1.00 80.06 105 GLU A N 1
ATOM 799 C CA . GLU A 1 105 ? -5.708 5.274 9.852 1.00 80.06 105 GLU A CA 1
ATOM 800 C C . GLU A 1 105 ? -6.219 6.645 10.303 1.00 80.06 105 GLU A C 1
ATOM 802 O O . GLU A 1 105 ? -7.336 6.752 10.805 1.00 80.06 105 GLU A O 1
ATOM 807 N N . LYS A 1 106 ? -5.432 7.706 10.085 1.00 79.38 106 LYS A N 1
ATOM 808 C CA . LYS A 1 106 ? -5.872 9.080 10.353 1.00 79.38 106 LYS A CA 1
ATOM 809 C C . LYS A 1 106 ? -7.003 9.528 9.435 1.00 79.38 106 LYS A C 1
ATOM 811 O O . LYS A 1 106 ? -7.878 10.237 9.903 1.00 79.38 106 LYS A O 1
ATOM 816 N N . ALA A 1 107 ? -6.973 9.150 8.160 1.00 72.19 107 ALA A N 1
ATOM 817 C CA . ALA A 1 107 ? -8.002 9.520 7.190 1.00 72.19 107 ALA A CA 1
ATOM 818 C C . ALA A 1 107 ? -9.310 8.723 7.351 1.00 72.19 107 ALA A C 1
ATOM 820 O O . ALA A 1 107 ? -10.333 9.116 6.799 1.00 72.19 107 ALA A O 1
ATOM 821 N N . MET A 1 108 ? -9.274 7.601 8.077 1.00 67.38 108 MET A N 1
ATOM 822 C CA . MET A 1 108 ? -10.450 6.792 8.421 1.00 67.38 108 MET A CA 1
ATOM 823 C C . MET A 1 108 ? -11.124 7.207 9.738 1.00 67.38 108 MET A C 1
ATOM 825 O O . MET A 1 108 ? -12.216 6.717 10.026 1.00 67.38 108 MET A O 1
ATOM 829 N N . LYS A 1 109 ? -10.461 8.042 10.548 1.00 62.28 109 LYS A N 1
ATOM 830 C CA . LYS A 1 109 ? -11.011 8.638 11.774 1.00 62.28 109 LYS A CA 1
ATOM 831 C C . LYS A 1 109 ? -11.785 9.909 11.461 1.00 62.28 109 LYS A C 1
ATOM 833 O O . LYS A 1 109 ? 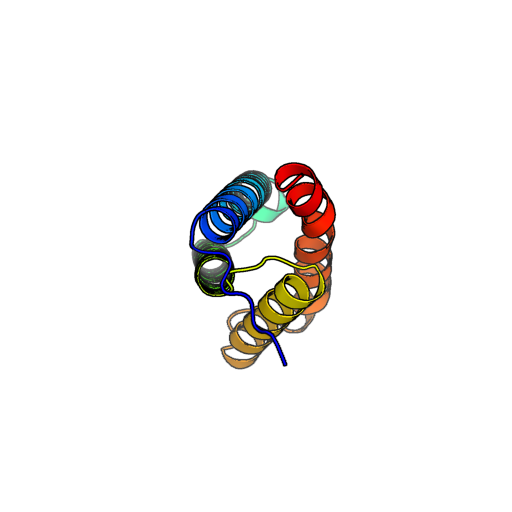-12.799 10.118 12.158 1.00 62.28 109 LYS A O 1
#

Foldseek 3Di:
DDPPPPDDDLLVQLLVLLLVLLVVLLVVCCVDPNNVPDDPLLNVLSVVLSVQLSVQSSVVSHDDLVSSLVSLVVSLVVCVVVVVDDPVCSVVVSVVSSVSVVSSVVSSD

Nearest PDB structures (foldseek):
  2lmg-assembly1_A  TM=5.852E-01  e=3.881E+00  Homo sapiens
  5fig-assembly2_F-2  TM=3.181E-01  e=5.965E+00  Bacillus subtilis
  5fje-assembly1_A  TM=3.155E-01  e=8.689E+00  Methylosinus trichosporium OB3b